Protein AF-A0A3B8RT24-F1 (afdb_monomer)

Structure (mmCIF, N/CA/C/O backbone):
data_AF-A0A3B8RT24-F1
#
_entry.id   AF-A0A3B8RT24-F1
#
loop_
_atom_site.group_PDB
_atom_site.id
_atom_site.type_symbol
_atom_site.label_atom_id
_atom_site.label_alt_id
_atom_site.label_comp_id
_atom_site.label_asym_id
_atom_site.label_entity_id
_atom_site.label_seq_id
_atom_site.pdbx_PDB_ins_code
_atom_site.Cartn_x
_atom_site.Cartn_y
_atom_site.Cartn_z
_atom_site.occupancy
_atom_site.B_iso_or_equiv
_atom_site.auth_seq_id
_atom_site.auth_comp_id
_atom_site.auth_asym_id
_atom_site.auth_atom_id
_atom_site.pdbx_PDB_model_num
ATOM 1 N N . MET A 1 1 ? -8.225 -4.867 18.053 1.00 76.88 1 MET A N 1
ATOM 2 C CA . MET A 1 1 ? -8.254 -4.629 16.589 1.00 76.88 1 MET A CA 1
ATOM 3 C C . MET A 1 1 ? -8.642 -3.179 16.361 1.00 76.88 1 MET A C 1
ATOM 5 O O . MET A 1 1 ? -9.484 -2.696 17.107 1.00 76.88 1 MET A O 1
ATOM 9 N N . LYS A 1 2 ? -7.999 -2.472 15.423 1.00 90.69 2 LYS A N 1
ATOM 10 C CA . LYS A 1 2 ? -8.275 -1.044 15.187 1.00 90.69 2 LYS A CA 1
ATOM 11 C C . LYS A 1 2 ? -9.557 -0.863 14.363 1.00 90.69 2 LYS A C 1
ATOM 13 O O . LYS A 1 2 ? -9.826 -1.681 13.481 1.00 90.69 2 LYS A O 1
ATOM 18 N N . THR A 1 3 ? -10.333 0.179 14.654 1.00 94.75 3 THR A N 1
ATOM 19 C CA . THR A 1 3 ? -11.543 0.547 13.904 1.00 94.75 3 THR A CA 1
ATOM 20 C C . THR A 1 3 ? -11.348 1.873 13.177 1.00 94.75 3 THR A C 1
ATOM 22 O O . THR A 1 3 ? -10.551 2.706 13.603 1.00 94.75 3 THR A O 1
ATOM 25 N N . ILE A 1 4 ? -12.053 2.049 12.060 1.00 95.19 4 ILE A N 1
ATOM 26 C CA . ILE A 1 4 ? -12.093 3.305 11.305 1.00 95.19 4 ILE A CA 1
ATOM 27 C C . ILE A 1 4 ? -13.535 3.771 11.117 1.00 95.19 4 ILE A C 1
ATOM 29 O O . ILE A 1 4 ? -14.458 2.956 11.015 1.00 95.19 4 ILE A O 1
ATOM 33 N N . SER A 1 5 ? -13.696 5.087 11.015 1.00 95.62 5 SER A N 1
ATOM 34 C CA . SER A 1 5 ? -14.945 5.740 10.627 1.00 95.62 5 SER A CA 1
ATOM 35 C C . SER A 1 5 ? -14.810 6.266 9.202 1.00 95.62 5 SER A C 1
ATOM 37 O O . SER A 1 5 ? -13.797 6.872 8.850 1.00 95.62 5 SER A O 1
ATOM 39 N N . ILE A 1 6 ? -15.827 6.043 8.374 1.00 94.62 6 ILE A N 1
ATOM 40 C CA . ILE A 1 6 ? -15.861 6.541 6.995 1.00 94.62 6 ILE A CA 1
ATOM 41 C C . ILE A 1 6 ? -16.680 7.832 6.973 1.00 94.62 6 ILE A C 1
ATOM 43 O O . ILE A 1 6 ? -17.740 7.907 7.593 1.00 94.62 6 ILE A O 1
ATOM 47 N N . LYS A 1 7 ? -16.201 8.856 6.254 1.00 94.88 7 LYS A N 1
ATOM 48 C CA . LYS A 1 7 ? -16.972 10.093 6.052 1.00 94.88 7 LYS A CA 1
ATOM 49 C C . LYS A 1 7 ? -18.350 9.751 5.473 1.00 94.88 7 LYS A C 1
ATOM 51 O O . LYS A 1 7 ? -18.437 8.957 4.542 1.00 94.88 7 LYS A O 1
ATOM 56 N N . ASN A 1 8 ? -19.402 10.373 6.004 1.00 93.56 8 ASN A N 1
ATOM 57 C CA . ASN A 1 8 ? -20.802 10.128 5.629 1.00 93.56 8 ASN A CA 1
ATOM 58 C C . ASN A 1 8 ? -21.337 8.725 5.986 1.00 93.56 8 ASN A C 1
ATOM 60 O O . ASN A 1 8 ? -22.322 8.278 5.404 1.00 93.56 8 ASN A O 1
ATOM 64 N N . SER A 1 9 ? -20.717 8.035 6.947 1.00 94.25 9 SER A N 1
ATOM 65 C CA . SER A 1 9 ? -21.234 6.795 7.532 1.00 94.25 9 SER A CA 1
ATOM 66 C C . SER A 1 9 ? -21.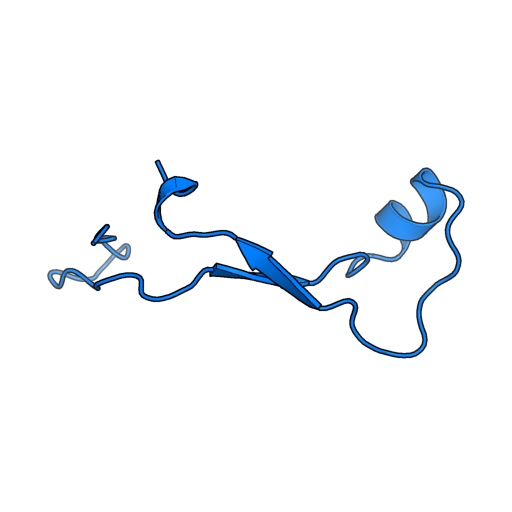293 6.905 9.055 1.00 94.25 9 SER A C 1
ATOM 68 O O . SER A 1 9 ? -20.374 7.428 9.681 1.00 94.25 9 SER A O 1
ATOM 70 N N . ASN A 1 10 ? -22.361 6.367 9.650 1.00 92.44 10 ASN A N 1
ATOM 71 C CA . ASN A 1 10 ? -22.520 6.251 11.106 1.00 92.44 10 ASN A CA 1
ATOM 72 C C . ASN A 1 10 ? -22.002 4.905 11.651 1.00 92.44 10 ASN A C 1
ATOM 74 O O . ASN A 1 10 ? -22.152 4.616 12.837 1.00 92.44 10 ASN A O 1
ATOM 78 N N . GLN A 1 11 ? -21.417 4.063 10.795 1.00 94.81 11 GLN A N 1
ATOM 79 C CA . GLN A 1 11 ? -20.911 2.741 11.154 1.00 94.81 11 GLN A CA 1
ATOM 80 C C . GLN A 1 11 ? -19.390 2.756 11.352 1.00 94.81 11 GLN A C 1
ATOM 82 O O . GLN A 1 11 ? -18.656 3.406 10.606 1.00 94.81 11 GLN A O 1
ATOM 87 N N . GLN A 1 12 ? -18.911 1.979 12.328 1.00 94.56 12 GLN A N 1
ATOM 88 C CA . GLN A 1 12 ? -17.489 1.672 12.481 1.00 94.56 12 GLN A CA 1
ATOM 89 C C . GLN A 1 12 ? -17.118 0.368 11.773 1.00 94.56 12 GLN A C 1
ATOM 91 O O . GLN A 1 12 ? -17.856 -0.617 11.832 1.00 94.56 12 GLN A O 1
ATOM 96 N N . TYR A 1 13 ? -15.933 0.347 11.162 1.00 94.75 13 TYR A N 1
ATOM 97 C CA . TYR A 1 13 ? -15.403 -0.822 10.464 1.00 94.75 13 TYR A CA 1
ATOM 98 C C . TYR A 1 13 ? -14.135 -1.324 11.144 1.00 94.75 13 TYR A C 1
ATOM 100 O O . TYR A 1 13 ? -13.206 -0.555 11.389 1.00 94.75 13 TYR A O 1
ATOM 108 N N . THR A 1 14 ? -14.074 -2.623 11.431 1.00 96.50 14 THR A N 1
ATOM 109 C CA . THR A 1 14 ? -12.866 -3.263 11.959 1.00 96.50 14 THR A CA 1
ATOM 110 C C . THR A 1 14 ? -11.856 -3.492 10.840 1.00 96.50 14 THR A C 1
ATOM 112 O O . THR A 1 14 ? -12.164 -4.119 9.827 1.00 96.50 14 THR A O 1
ATOM 115 N N . VAL A 1 15 ? -10.625 -3.022 11.033 1.00 96.50 15 VAL A N 1
ATOM 116 C CA . VAL A 1 15 ? -9.535 -3.231 10.075 1.00 96.50 15 VAL A CA 1
ATOM 117 C C . VAL A 1 15 ? -8.861 -4.571 10.361 1.00 96.50 15 VAL A C 1
ATOM 119 O O . VAL A 1 15 ? -8.304 -4.766 11.440 1.00 96.50 15 VAL A O 1
ATOM 122 N N . GLY A 1 16 ? -8.901 -5.488 9.388 1.00 95.44 16 GLY A N 1
ATOM 123 C CA . GLY A 1 16 ? -8.251 -6.802 9.487 1.00 95.44 16 GLY A CA 1
ATOM 124 C C . GLY A 1 16 ? -6.803 -6.818 8.987 1.00 95.44 16 GLY A C 1
ATOM 125 O O . GLY A 1 16 ? -5.916 -7.335 9.658 1.00 95.44 16 GLY A O 1
ATOM 126 N N . LYS A 1 17 ? -6.543 -6.234 7.813 1.00 94.25 17 LYS A N 1
ATOM 127 C CA . LYS A 1 17 ? -5.202 -6.120 7.217 1.00 94.25 17 LYS A CA 1
ATOM 128 C C . LYS A 1 17 ? -5.096 -4.856 6.373 1.00 94.25 17 LYS A C 1
ATOM 130 O O . LYS A 1 17 ? -6.108 -4.381 5.864 1.00 94.25 17 LYS A O 1
ATOM 135 N N . ILE A 1 18 ? -3.877 -4.361 6.182 1.00 97.50 18 ILE A N 1
ATOM 136 C CA . ILE A 1 18 ? -3.585 -3.224 5.307 1.00 97.50 18 ILE A CA 1
ATOM 137 C C . ILE A 1 18 ? -2.767 -3.761 4.134 1.00 97.50 18 ILE A C 1
ATOM 139 O O . ILE A 1 18 ? -1.606 -4.122 4.312 1.00 97.50 18 ILE A O 1
ATOM 143 N N . ALA A 1 19 ? -3.386 -3.866 2.959 1.00 97.94 19 ALA A N 1
ATOM 144 C CA . ALA A 1 19 ? -2.701 -4.252 1.730 1.00 97.94 19 ALA A CA 1
ATOM 145 C C . ALA A 1 19 ? -2.241 -3.006 0.973 1.00 97.94 19 ALA A C 1
ATOM 147 O O . ALA A 1 19 ? -2.996 -2.045 0.834 1.00 97.94 19 ALA A O 1
ATOM 148 N N . CYS A 1 20 ? -1.001 -3.025 0.499 1.00 98.38 20 CYS A N 1
ATOM 149 C CA . CYS A 1 20 ? -0.360 -1.897 -0.158 1.00 98.38 20 CYS A CA 1
ATOM 150 C C . CYS A 1 20 ? 0.157 -2.307 -1.539 1.00 98.38 20 CYS A C 1
ATOM 152 O O . CYS A 1 20 ? 0.588 -3.446 -1.729 1.00 98.38 20 CYS A O 1
ATOM 154 N N . VAL A 1 21 ? 0.148 -1.356 -2.477 1.00 98.19 21 VAL A N 1
ATOM 155 C CA . VAL A 1 21 ? 0.716 -1.508 -3.822 1.00 98.19 21 VAL A CA 1
ATOM 156 C C . VAL A 1 21 ? 1.915 -0.575 -3.943 1.00 98.19 21 VAL A C 1
ATOM 158 O O . VAL A 1 21 ? 1.776 0.644 -3.839 1.00 98.19 21 VAL A O 1
ATOM 161 N N . GLY A 1 22 ? 3.100 -1.146 -4.120 1.00 97.31 22 GLY A N 1
ATOM 162 C CA . GLY A 1 22 ? 4.321 -0.398 -4.394 1.00 97.31 22 GLY A CA 1
ATOM 163 C C . GLY A 1 22 ? 4.423 -0.024 -5.869 1.00 97.31 22 GLY A C 1
ATOM 164 O O . GLY A 1 22 ? 3.878 -0.719 -6.724 1.00 97.31 22 GLY A O 1
ATOM 165 N N . ARG A 1 23 ? 5.164 1.054 -6.167 1.00 95.88 23 ARG A N 1
ATOM 166 C CA . ARG A 1 23 ? 5.505 1.453 -7.548 1.00 95.88 23 ARG A CA 1
ATOM 167 C C . ARG A 1 23 ? 4.281 1.672 -8.459 1.00 95.88 23 ARG A C 1
ATOM 169 O O . ARG A 1 23 ? 4.351 1.444 -9.658 1.00 95.88 23 ARG A O 1
ATOM 176 N N . ASN A 1 24 ? 3.169 2.156 -7.898 1.00 97.19 24 ASN A N 1
ATOM 177 C CA . ASN A 1 24 ? 1.899 2.331 -8.617 1.00 97.19 24 ASN A CA 1
ATOM 178 C C . ASN A 1 24 ? 1.783 3.658 -9.406 1.00 97.19 24 ASN A C 1
ATOM 180 O O . ASN A 1 24 ? 0.704 3.999 -9.881 1.00 97.19 24 ASN A O 1
ATOM 184 N N . TYR A 1 25 ? 2.871 4.430 -9.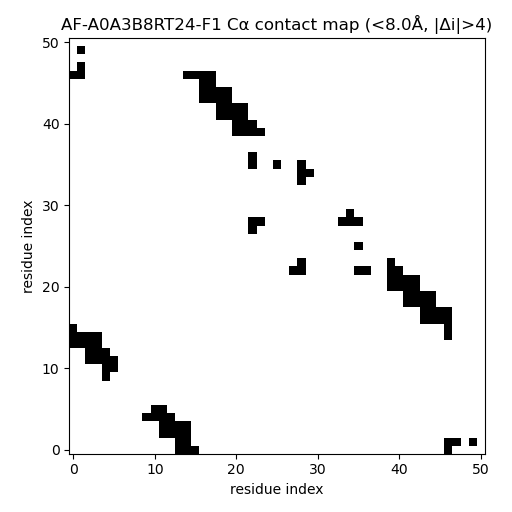508 1.00 96.62 25 TYR A N 1
ATOM 185 C CA . TYR A 1 25 ? 2.934 5.714 -10.217 1.00 96.62 25 TYR A CA 1
ATOM 186 C C . TYR A 1 25 ? 4.250 5.813 -10.993 1.00 96.62 25 TYR A C 1
ATOM 188 O O . TYR A 1 25 ? 5.314 5.643 -10.401 1.00 96.62 25 TYR A O 1
ATOM 196 N N . ALA A 1 26 ? 4.189 6.124 -12.292 1.00 95.62 26 ALA A N 1
ATOM 197 C CA . ALA A 1 26 ? 5.366 6.135 -13.167 1.00 95.62 26 ALA A CA 1
ATOM 198 C C . ALA A 1 26 ? 6.453 7.121 -12.703 1.00 95.62 26 ALA A C 1
ATOM 200 O O . ALA A 1 26 ? 7.627 6.763 -12.670 1.00 95.62 26 ALA A O 1
ATOM 201 N N . GLU A 1 27 ? 6.074 8.328 -12.277 1.00 97.62 27 GLU A N 1
ATOM 202 C CA . GLU A 1 27 ? 7.040 9.326 -11.793 1.00 97.62 27 GLU A CA 1
ATOM 203 C C . GLU A 1 27 ? 7.713 8.892 -10.481 1.00 97.62 27 GLU A C 1
ATOM 205 O O . GLU A 1 27 ? 8.924 9.028 -10.343 1.00 97.62 27 GLU A O 1
ATOM 210 N N . HIS A 1 28 ? 6.973 8.249 -9.571 1.00 96.81 28 HIS A N 1
ATOM 211 C CA . HIS A 1 28 ? 7.536 7.676 -8.339 1.00 96.81 28 HIS A CA 1
ATOM 212 C C . HIS A 1 28 ? 8.484 6.491 -8.613 1.00 96.81 28 HIS A C 1
ATOM 214 O O . HIS A 1 28 ? 9.416 6.217 -7.862 1.00 96.81 28 HIS A O 1
ATOM 220 N N . VAL A 1 29 ? 8.261 5.754 -9.702 1.00 97.44 29 VAL A N 1
ATOM 221 C CA . VAL A 1 29 ? 9.193 4.704 -10.135 1.00 97.44 29 VAL A CA 1
ATOM 222 C C . VAL A 1 29 ? 10.488 5.324 -10.665 1.00 97.44 29 VAL A C 1
ATOM 224 O O . VAL A 1 29 ? 11.571 4.900 -10.254 1.00 97.44 29 VAL A O 1
ATOM 227 N N . LYS A 1 30 ? 10.370 6.361 -11.507 1.00 97.12 30 LYS A N 1
ATOM 228 C CA . LYS A 1 30 ? 11.504 7.090 -12.093 1.00 97.12 30 LYS A CA 1
ATOM 229 C C . LYS A 1 30 ? 12.359 7.803 -11.046 1.00 97.12 30 LYS A C 1
ATOM 231 O O . LYS A 1 30 ? 13.579 7.700 -11.120 1.00 97.12 30 LYS A O 1
ATOM 236 N N . GLU A 1 31 ? 11.757 8.490 -10.069 1.00 97.56 31 GLU A N 1
ATOM 237 C CA . GLU A 1 31 ? 12.508 9.250 -9.049 1.00 97.56 31 GLU A CA 1
ATOM 238 C C . GLU A 1 31 ? 13.426 8.354 -8.203 1.00 97.56 31 GLU A C 1
ATOM 240 O O . GLU A 1 31 ? 14.483 8.786 -7.750 1.00 97.56 31 GLU A O 1
ATOM 245 N N . LEU A 1 32 ? 13.039 7.088 -8.024 1.00 96.75 32 LEU A N 1
ATOM 246 C CA . LEU A 1 32 ? 13.802 6.089 -7.282 1.00 96.75 32 LEU A CA 1
ATOM 247 C C . LEU A 1 32 ? 14.762 5.279 -8.171 1.00 96.75 32 LEU A C 1
ATOM 249 O O . LEU A 1 32 ? 15.349 4.313 -7.688 1.00 96.75 32 LEU A O 1
ATOM 253 N N . GLY A 1 33 ? 14.891 5.621 -9.460 1.00 95.94 33 GLY A N 1
ATOM 254 C CA . GLY A 1 33 ? 15.750 4.908 -10.412 1.00 95.94 33 GLY A CA 1
ATOM 255 C C . GLY A 1 33 ? 15.349 3.446 -10.631 1.00 95.94 33 GLY A C 1
ATOM 256 O O . GLY A 1 33 ? 16.199 2.614 -10.935 1.00 95.94 33 GLY A O 1
ATOM 257 N N . ASN A 1 34 ? 14.071 3.115 -10.426 1.00 95.12 34 ASN A N 1
ATOM 258 C CA . ASN A 1 34 ? 13.563 1.755 -10.568 1.00 95.12 34 ASN A CA 1
ATOM 259 C C . ASN A 1 34 ? 12.997 1.517 -11.972 1.00 95.12 34 ASN A C 1
ATOM 261 O O . ASN A 1 34 ? 12.480 2.428 -12.613 1.00 95.12 34 ASN A O 1
ATOM 265 N N . GLU A 1 35 ? 13.001 0.261 -12.411 1.00 94.44 35 GLU A N 1
ATOM 266 C CA . GLU A 1 35 ? 12.234 -0.163 -13.584 1.00 94.44 35 GLU A CA 1
ATOM 267 C C . GLU A 1 35 ? 10.742 -0.313 -13.246 1.00 94.44 35 GLU A C 1
ATOM 269 O O . GLU A 1 35 ? 10.365 -0.642 -12.108 1.00 94.44 35 GLU A O 1
ATOM 274 N N . ILE A 1 36 ? 9.886 -0.064 -14.246 1.00 94.69 36 ILE A N 1
ATOM 275 C CA . ILE A 1 36 ? 8.438 -0.274 -14.134 1.00 94.69 36 ILE A CA 1
ATOM 276 C C . ILE A 1 36 ? 8.192 -1.784 -14.050 1.00 94.69 36 ILE A C 1
ATOM 278 O O . ILE A 1 36 ? 8.600 -2.508 -14.953 1.00 94.69 36 ILE A O 1
ATOM 282 N N . PRO A 1 37 ? 7.546 -2.277 -12.982 1.00 95.06 37 PRO A N 1
ATOM 283 C CA . PRO A 1 37 ? 7.340 -3.706 -12.820 1.00 95.06 37 PRO A CA 1
ATOM 284 C C . PRO A 1 37 ? 6.220 -4.217 -13.740 1.00 95.06 37 PRO A C 1
ATOM 286 O O . PRO A 1 37 ? 5.154 -3.610 -13.818 1.00 95.06 37 PRO A O 1
ATOM 289 N N . ASP A 1 38 ? 6.411 -5.393 -14.344 1.00 96.31 38 ASP A N 1
ATOM 290 C CA . ASP A 1 38 ? 5.396 -6.052 -15.191 1.00 96.31 38 ASP A CA 1
ATOM 291 C C . ASP A 1 38 ? 4.190 -6.591 -14.400 1.00 96.31 38 ASP A C 1
ATOM 293 O O . ASP A 1 38 ? 3.150 -6.939 -14.962 1.00 96.31 38 ASP A O 1
ATOM 297 N N . LYS A 1 39 ? 4.335 -6.715 -13.075 1.00 97.44 39 LYS A N 1
ATOM 298 C CA . LYS A 1 39 ? 3.303 -7.201 -12.152 1.00 97.44 39 LYS A CA 1
ATOM 299 C C . LYS A 1 39 ? 3.225 -6.307 -10.912 1.00 97.44 39 LYS A C 1
ATOM 301 O O . LYS A 1 39 ? 4.249 -5.768 -10.492 1.00 97.44 39 LYS A O 1
ATOM 306 N N . PRO A 1 40 ? 2.050 -6.188 -10.265 1.00 97.31 40 PRO A N 1
ATOM 307 C CA . PRO A 1 40 ? 1.910 -5.381 -9.058 1.00 97.31 40 PRO A CA 1
ATOM 308 C C . PRO A 1 40 ? 2.834 -5.844 -7.928 1.00 97.31 40 PRO A C 1
ATOM 310 O O . PRO A 1 40 ? 2.849 -7.020 -7.559 1.00 97.31 40 PRO A O 1
ATOM 313 N N . VAL A 1 41 ? 3.555 -4.899 -7.325 1.00 97.44 41 VAL A N 1
ATOM 314 C CA . VAL A 1 41 ? 4.337 -5.148 -6.110 1.00 97.44 41 VAL A CA 1
ATOM 315 C C . 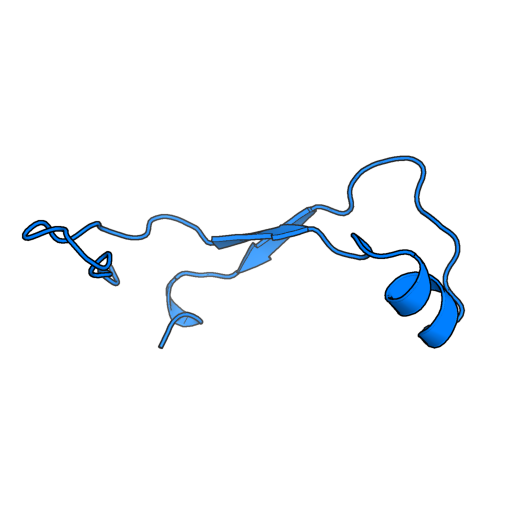VAL A 1 41 ? 3.402 -5.029 -4.910 1.00 97.44 41 VAL A C 1
ATOM 317 O O . VAL A 1 41 ? 3.003 -3.925 -4.545 1.00 97.44 41 VAL A O 1
ATOM 320 N N . ILE A 1 42 ? 3.039 -6.155 -4.296 1.00 98.12 42 ILE A N 1
ATOM 321 C CA . ILE A 1 42 ? 2.097 -6.199 -3.169 1.00 98.12 42 ILE A CA 1
ATOM 322 C C . ILE A 1 42 ? 2.835 -6.472 -1.861 1.00 98.12 42 ILE A C 1
ATOM 324 O O . ILE A 1 42 ? 3.659 -7.380 -1.781 1.00 98.12 42 ILE A O 1
ATOM 328 N N . PHE A 1 43 ? 2.498 -5.720 -0.815 1.00 98.25 43 PHE A N 1
ATOM 329 C CA . PHE A 1 43 ? 2.986 -5.966 0.543 1.00 98.25 43 PHE A CA 1
ATOM 330 C C . PHE A 1 43 ? 1.909 -5.654 1.587 1.00 98.25 43 PHE A C 1
ATOM 332 O O . PHE A 1 43 ? 0.889 -5.029 1.287 1.00 98.25 43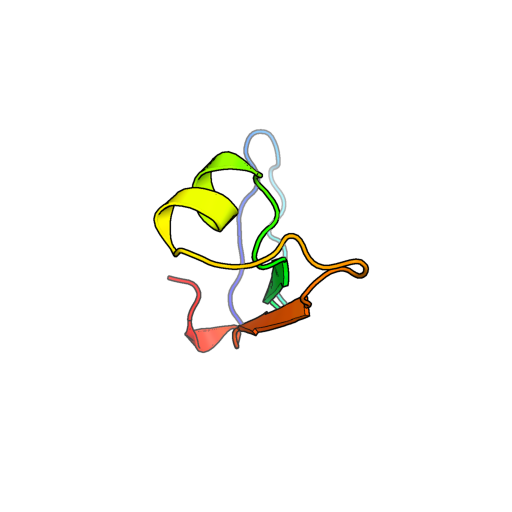 PHE A O 1
ATOM 339 N N . LEU A 1 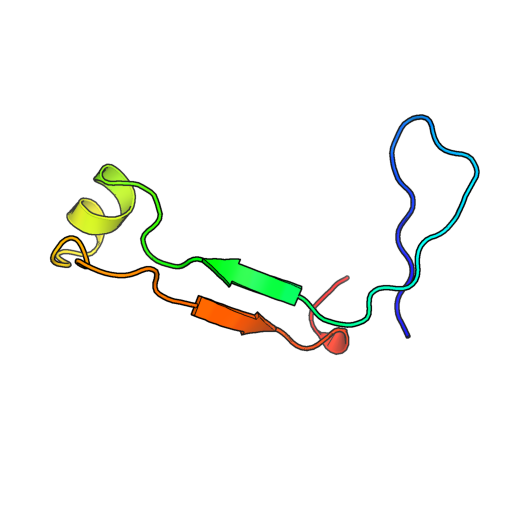44 ? 2.118 -6.116 2.821 1.00 98.19 44 LEU A N 1
ATOM 340 C CA . LEU A 1 44 ? 1.175 -5.942 3.924 1.00 98.19 44 LEU A CA 1
ATOM 341 C C . LEU A 1 44 ? 1.779 -5.082 5.034 1.00 98.19 44 LEU A C 1
ATOM 343 O O . LEU A 1 44 ? 2.960 -5.203 5.358 1.00 98.19 44 LEU A O 1
ATOM 347 N N . LYS A 1 45 ? 0.938 -4.266 5.671 1.00 97.44 45 LYS A N 1
ATOM 348 C CA . LYS A 1 45 ? 1.228 -3.656 6.971 1.00 97.44 45 LYS A CA 1
ATOM 349 C C . LYS A 1 45 ? 0.326 -4.267 8.051 1.00 97.44 45 LYS A C 1
ATOM 351 O O . LYS A 1 45 ? -0.857 -4.515 7.788 1.00 97.44 45 LYS A O 1
ATOM 356 N N . PRO A 1 46 ? 0.854 -4.507 9.266 1.00 95.75 46 PRO A N 1
ATOM 357 C CA . PRO A 1 46 ? 0.040 -4.979 10.377 1.00 95.75 46 PRO A CA 1
ATOM 358 C C . PRO A 1 46 ? -0.918 -3.877 10.839 1.00 95.75 46 PRO A C 1
ATOM 360 O O . PRO A 1 46 ? -0.632 -2.687 10.714 1.00 95.75 46 PRO A O 1
ATOM 363 N N . THR A 1 47 ? -2.039 -4.263 11.449 1.00 96.12 47 THR A N 1
ATOM 364 C CA . THR A 1 47 ? -3.019 -3.306 11.995 1.00 96.12 47 THR A CA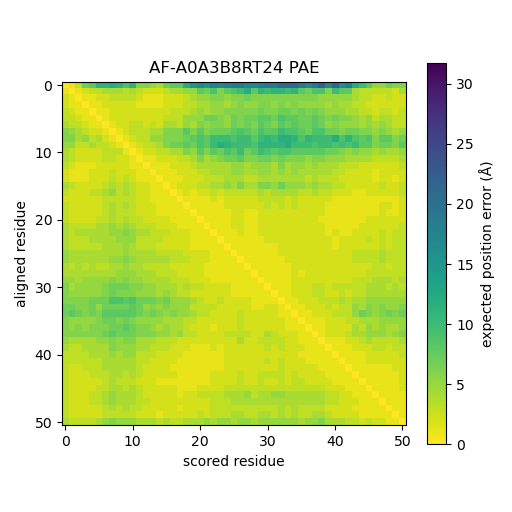 1
ATOM 365 C C . THR A 1 47 ? -2.448 -2.434 13.115 1.00 96.12 47 THR A C 1
ATOM 367 O O . THR A 1 47 ? -3.013 -1.389 13.417 1.00 96.12 47 THR A O 1
ATOM 370 N N . SER A 1 48 ? -1.339 -2.845 13.740 1.00 94.81 48 SER A N 1
ATOM 371 C CA . SER A 1 48 ? -0.607 -2.041 14.726 1.00 94.81 48 SER A CA 1
ATOM 372 C C . SER A 1 48 ? 0.054 -0.795 14.125 1.00 94.81 48 SER A C 1
ATOM 374 O O . SER A 1 48 ? 0.326 0.137 14.871 1.00 94.81 48 SER A O 1
ATOM 376 N N . ALA A 1 49 ? 0.279 -0.757 12.805 1.00 96.12 49 ALA A N 1
ATOM 377 C CA . ALA A 1 49 ? 0.869 0.388 12.108 1.00 96.12 49 ALA A CA 1
ATOM 378 C C . ALA A 1 49 ? -0.148 1.488 11.747 1.00 96.12 49 ALA A C 1
ATOM 380 O O . ALA A 1 49 ? 0.253 2.593 11.395 1.00 96.12 49 ALA A O 1
ATOM 381 N N . LEU A 1 50 ? -1.450 1.189 11.794 1.00 95.06 50 LEU A N 1
ATOM 382 C CA . LEU A 1 50 ? -2.508 2.196 11.663 1.00 95.06 50 LEU A CA 1
ATOM 383 C C . LEU A 1 50 ? -2.533 3.032 12.946 1.00 95.06 50 LEU A C 1
ATOM 385 O O . LEU A 1 50 ? -2.357 2.445 14.008 1.00 95.06 50 LEU A O 1
ATOM 389 N N . ILE A 1 51 ? -2.742 4.349 12.884 1.00 91.19 51 ILE A N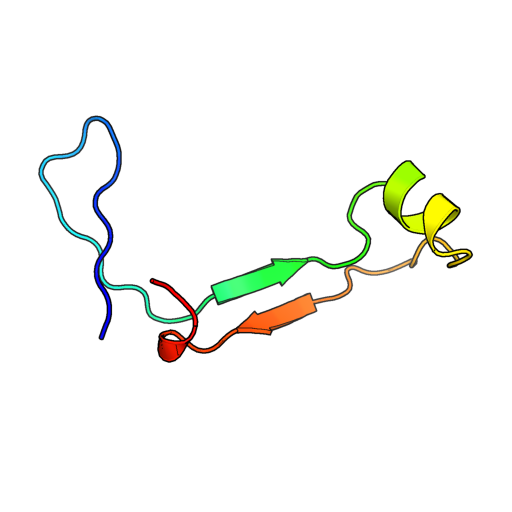 1
ATOM 390 C CA . ILE A 1 51 ? -2.793 5.257 14.048 1.00 91.19 51 ILE A CA 1
ATOM 391 C C . ILE A 1 51 ? -4.165 5.902 14.108 1.00 91.19 51 ILE A C 1
ATOM 393 O O . ILE A 1 51 ? -4.618 6.392 13.051 1.00 91.19 51 ILE A O 1
#

Solvent-accessible surface area (backbone atoms only — not comparable to full-atom values): 3500 Å² total; per-residue (Å²): 131,52,69,48,74,48,91,99,51,97,57,77,44,78,54,81,69,42,81,45,72,52,78,83,41,72,67,68,22,52,78,69,75,47,79,84,69,97,61,88,44,74,50,76,47,61,54,84,76,63,131

Nearest PDB structures (foldseek):
  3v77-assembly1_A  TM=9.187E-01  e=8.474E-02  Oleispira antarctica

Mean predicted aligned error: 3.41 Å

Foldseek 3Di:
DDWDDDPPDPDIDDDDWDKDWPPPDPVVCVVVVHDRDPDTDIDIDGPVPPD

Radius of gyration: 15.31 Å; Cα contacts (8 Å, |Δi|>4):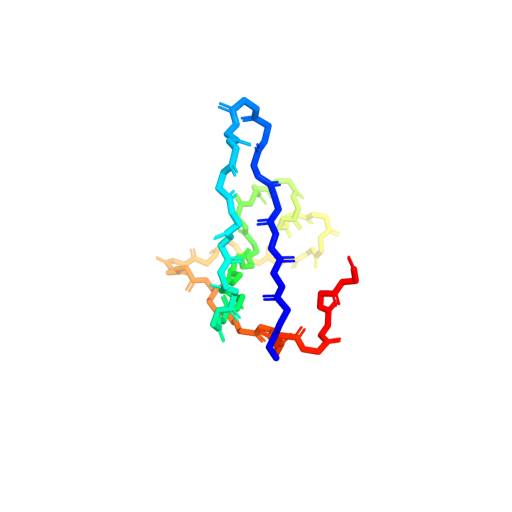 62; chains: 1; bounding box: 38×17×32 Å

Sequence (51 aa):
MKTISIKNSNQQYTVGKIACVGRNYAEH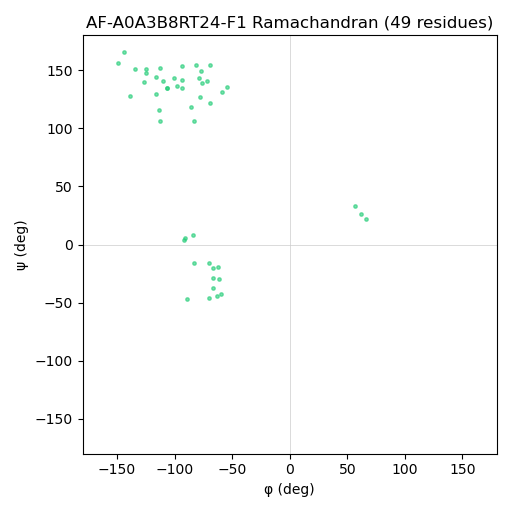VKELGNEIPDKPVIFLKPTSALI

pLDDT: mean 95.54, std 3.14, range [76.88, 98.38]

Secondary structure (DSSP, 8-state):
--EEE-TT---EEE---EEEEES-SHHHHHHTTPPPPSS-EEEEE-GGG--